Protein AF-T1BB56-F1 (afdb_monomer_lite)

Secondary structure (DSSP, 8-state):
-----SS-------TTSGGGG-TTS-PPPPPP-SSS---SEEEEEEETTEEEEEEE-BTTB------TTSSHHHHHHHHHIIIII----HHHH-TT--GGG-

pLDDT: mean 70.06, std 20.25, range [24.62, 93.06]

Organism: NCBI:txid410659

Foldseek 3Di:
DDDDDDDDDDDPDDLQVVCQPDPPDPRPQADQPDPDDADQKDWDDPAVVGHTGIFGADNRHGDDDDDPPPCPVVGVQQRPCCVPVVDPDPVSRCPPDDVVVD

Structure (mmCIF, N/CA/C/O backbone):
data_AF-T1BB56-F1
#
_entry.id   AF-T1BB56-F1
#
loop_
_atom_site.group_PDB
_atom_site.id
_atom_site.type_symbol
_atom_site.label_atom_id
_atom_site.label_alt_id
_atom_site.label_comp_id
_atom_site.label_asym_id
_atom_site.label_entity_id
_atom_site.label_seq_id
_atom_site.pdbx_PDB_ins_code
_atom_site.Cartn_x
_atom_site.Cartn_y
_atom_site.Cartn_z
_atom_site.occupancy
_atom_site.B_iso_or_equiv
_atom_site.auth_seq_id
_atom_site.auth_comp_id
_atom_site.auth_asym_id
_atom_site.auth_atom_id
_atom_site.pdbx_PDB_model_num
ATOM 1 N N . MET A 1 1 ? -16.026 -28.973 4.127 1.00 30.95 1 MET A N 1
ATOM 2 C CA . MET A 1 1 ? -15.669 -29.481 2.788 1.00 30.95 1 MET A CA 1
ATOM 3 C C . MET A 1 1 ? -14.279 -28.937 2.500 1.00 30.95 1 MET A C 1
ATOM 5 O O . MET A 1 1 ? -14.107 -27.729 2.543 1.00 30.95 1 MET A O 1
ATOM 9 N N . THR A 1 2 ? -13.296 -29.831 2.436 1.00 24.62 2 THR A N 1
ATOM 10 C CA . THR A 1 2 ? -11.852 -29.585 2.603 1.00 24.62 2 THR A CA 1
ATOM 11 C C . THR A 1 2 ? -11.201 -29.145 1.290 1.00 24.62 2 THR A C 1
ATOM 13 O O . THR A 1 2 ? -11.528 -29.711 0.249 1.00 24.62 2 THR A O 1
ATOM 16 N N . ALA A 1 3 ? -10.269 -28.191 1.332 1.00 26.62 3 ALA A N 1
ATOM 17 C CA . ALA A 1 3 ? -9.367 -27.890 0.221 1.00 26.62 3 ALA A CA 1
ATOM 18 C C . ALA A 1 3 ? -7.917 -27.931 0.728 1.00 26.62 3 ALA A C 1
ATOM 20 O O . ALA A 1 3 ? -7.576 -27.251 1.691 1.00 26.62 3 ALA A O 1
ATOM 21 N N . GLU A 1 4 ? -7.098 -28.767 0.091 1.00 26.20 4 GLU A N 1
ATOM 22 C CA . GLU A 1 4 ? -5.679 -28.981 0.383 1.00 26.20 4 GLU A CA 1
ATOM 23 C C . GLU A 1 4 ? -4.829 -28.187 -0.619 1.00 26.20 4 GLU A C 1
ATOM 25 O O . GLU A 1 4 ? -5.018 -28.321 -1.829 1.00 26.20 4 GLU A O 1
ATOM 30 N N . PHE A 1 5 ? -3.854 -27.417 -0.132 1.00 32.38 5 PHE A N 1
ATOM 31 C CA . PHE A 1 5 ? -2.710 -26.953 -0.920 1.00 32.38 5 PHE A CA 1
ATOM 32 C C . PHE A 1 5 ? -1.423 -27.264 -0.147 1.00 32.38 5 PHE A C 1
ATOM 34 O O . PHE A 1 5 ? -1.375 -27.164 1.076 1.00 32.38 5 PHE A O 1
ATOM 41 N N . GLY A 1 6 ? -0.410 -27.731 -0.880 1.00 36.38 6 GLY A N 1
ATOM 42 C CA . GLY A 1 6 ? 0.761 -28.440 -0.365 1.00 36.38 6 GLY A CA 1
ATOM 43 C C . GLY A 1 6 ? 1.534 -27.750 0.766 1.00 36.38 6 GLY A C 1
ATOM 44 O O . GLY A 1 6 ? 1.691 -26.535 0.786 1.00 36.38 6 GLY A O 1
ATOM 45 N N . LEU A 1 7 ? 2.092 -28.607 1.632 1.00 37.81 7 LEU A N 1
ATOM 46 C CA . LEU A 1 7 ? 2.799 -28.356 2.900 1.00 37.81 7 LEU A CA 1
ATOM 47 C C . LEU A 1 7 ? 1.912 -28.065 4.129 1.00 37.81 7 LEU A C 1
ATOM 49 O O . LEU A 1 7 ? 2.091 -27.074 4.823 1.00 37.81 7 LEU A O 1
ATOM 53 N N . GLY A 1 8 ? 1.041 -29.019 4.476 1.00 29.03 8 GLY A N 1
ATOM 54 C CA . GLY A 1 8 ? 0.990 -29.610 5.828 1.00 29.03 8 GLY A CA 1
ATOM 55 C C . GLY A 1 8 ? 0.791 -28.706 7.053 1.00 29.03 8 GLY A C 1
ATOM 56 O O . GLY A 1 8 ? 1.161 -29.118 8.152 1.00 29.03 8 GLY A O 1
ATOM 57 N N . ALA A 1 9 ? 0.220 -27.512 6.908 1.00 29.17 9 ALA A N 1
ATOM 58 C CA . ALA A 1 9 ? -0.172 -26.662 8.026 1.00 29.17 9 ALA A CA 1
ATOM 59 C C . ALA A 1 9 ? -1.694 -26.481 8.020 1.00 29.17 9 ALA A C 1
ATOM 61 O O . ALA A 1 9 ? -2.237 -25.728 7.216 1.00 29.17 9 ALA A O 1
ATOM 62 N N . THR A 1 10 ? -2.382 -27.173 8.931 1.00 29.47 10 THR A N 1
ATOM 63 C CA . THR A 1 10 ? -3.794 -26.916 9.229 1.00 29.47 10 THR A CA 1
ATOM 64 C C . THR A 1 10 ? -3.887 -25.578 9.949 1.00 29.47 10 THR A C 1
ATOM 66 O O . THR A 1 10 ? -3.630 -25.490 11.149 1.00 29.47 10 THR A O 1
ATOM 69 N N . LEU A 1 11 ? -4.217 -24.527 9.212 1.00 36.22 11 LEU A N 1
ATOM 70 C CA . LEU A 1 11 ? -4.626 -23.255 9.783 1.00 36.22 11 LEU A CA 1
ATOM 71 C C . LEU A 1 11 ? -6.159 -23.218 9.737 1.00 36.22 11 LEU A C 1
ATOM 73 O O . LEU A 1 11 ? -6.765 -23.425 8.689 1.00 36.22 11 LEU A O 1
ATOM 77 N N . ASP A 1 12 ? -6.777 -23.049 10.905 1.00 34.97 12 ASP A N 1
ATOM 78 C CA . ASP A 1 12 ? -8.215 -22.821 11.061 1.00 34.97 12 ASP A CA 1
ATOM 79 C C . ASP A 1 12 ? -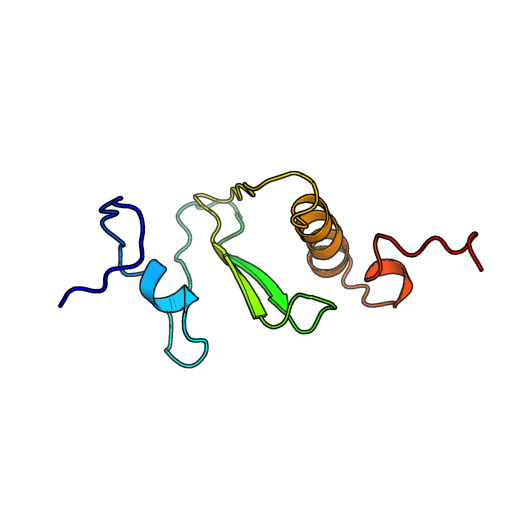8.532 -21.427 10.504 1.00 34.97 12 ASP A C 1
ATOM 81 O O . ASP A 1 12 ? -8.413 -20.417 11.200 1.00 34.97 12 ASP A O 1
ATOM 85 N N . LEU A 1 13 ? -8.802 -21.361 9.199 1.00 44.19 13 LEU A N 1
ATOM 86 C CA . LEU A 1 13 ? -9.046 -20.098 8.511 1.00 44.19 13 LEU A CA 1
ATOM 87 C C . LEU A 1 13 ? -10.462 -19.628 8.851 1.00 44.19 13 LEU A C 1
ATOM 89 O O . LEU A 1 13 ? -11.460 -20.196 8.399 1.00 44.19 13 LEU A O 1
ATOM 93 N N . GLY A 1 14 ? -10.553 -18.568 9.651 1.00 40.62 14 GLY A N 1
ATOM 94 C CA . GLY A 1 14 ? -11.805 -17.857 9.880 1.00 40.62 14 GLY A CA 1
ATOM 95 C C . GLY A 1 14 ? -12.373 -17.256 8.580 1.00 40.62 14 GLY A C 1
ATOM 96 O O . GLY A 1 14 ? -11.680 -17.156 7.566 1.00 40.62 14 GLY A O 1
ATOM 97 N N . PRO A 1 15 ? -13.630 -16.776 8.589 1.00 44.03 15 PRO A N 1
ATOM 98 C CA . PRO A 1 15 ? -14.347 -16.313 7.391 1.00 44.03 15 PRO A CA 1
ATOM 99 C C . PRO A 1 15 ? -13.682 -15.150 6.623 1.00 44.03 15 PRO A C 1
ATOM 101 O O . PRO A 1 15 ? -14.102 -14.844 5.511 1.00 44.03 15 PRO A O 1
ATOM 104 N N . ALA A 1 16 ? -12.646 -14.515 7.179 1.00 47.06 16 ALA A N 1
ATOM 105 C CA . ALA A 1 16 ? -11.878 -13.452 6.533 1.00 47.06 16 ALA A CA 1
ATOM 106 C C . ALA A 1 16 ? -10.913 -13.954 5.438 1.00 47.06 16 ALA A C 1
ATOM 108 O O . ALA A 1 16 ? -10.586 -13.192 4.530 1.00 47.06 16 ALA A O 1
ATOM 109 N N . GLU A 1 17 ? -10.480 -15.219 5.478 1.00 44.84 17 GLU A N 1
ATOM 110 C CA . GLU A 1 17 ? -9.502 -15.753 4.513 1.00 44.84 17 GLU A CA 1
ATOM 111 C C . GLU A 1 17 ? -10.130 -16.250 3.202 1.00 44.84 17 GLU A C 1
ATOM 113 O O . GLU A 1 17 ? -9.465 -16.286 2.170 1.00 44.84 17 GLU A O 1
ATOM 118 N N . VAL A 1 18 ? -11.437 -16.536 3.197 1.00 42.28 18 VAL A N 1
ATOM 119 C CA . VAL A 1 18 ? -12.181 -16.977 1.997 1.00 42.28 18 VAL A CA 1
ATOM 120 C C . VAL A 1 18 ? -12.232 -15.886 0.919 1.00 42.28 18 VAL A C 1
ATOM 122 O O . VAL A 1 18 ? -12.329 -16.168 -0.273 1.00 42.28 18 VAL A O 1
ATOM 125 N N . CYS A 1 19 ? -12.127 -14.625 1.320 1.00 44.34 19 CYS A N 1
ATOM 126 C CA . CYS A 1 19 ? -12.283 -13.489 0.427 1.00 44.34 19 CYS A CA 1
ATOM 127 C C . CYS A 1 19 ? -11.052 -13.124 -0.398 1.00 44.34 19 CYS A C 1
ATOM 129 O O . CYS A 1 19 ? -11.185 -12.447 -1.414 1.00 44.34 19 CYS A O 1
ATOM 131 N N . ALA A 1 20 ? -9.860 -13.531 0.043 1.00 46.88 20 ALA A N 1
ATOM 132 C CA . ALA A 1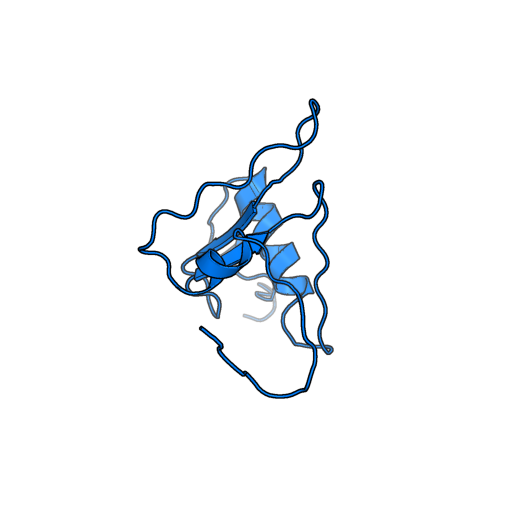 20 ? -8.605 -13.140 -0.596 1.00 46.88 20 ALA A CA 1
ATOM 133 C C . ALA A 1 20 ? -8.414 -13.782 -1.985 1.00 46.88 20 ALA A C 1
ATOM 135 O O . ALA A 1 20 ? -7.525 -13.381 -2.724 1.00 46.88 20 ALA A O 1
ATOM 136 N N . ALA A 1 21 ? -9.247 -14.766 -2.349 1.00 46.12 21 ALA A N 1
ATOM 137 C CA . ALA A 1 21 ? -9.105 -15.533 -3.583 1.00 46.12 21 ALA A CA 1
ATOM 138 C C . ALA A 1 21 ? -10.031 -15.095 -4.739 1.00 46.12 21 ALA A C 1
ATOM 140 O O . ALA A 1 21 ? -9.790 -15.528 -5.862 1.00 46.12 21 ALA A O 1
ATOM 141 N N . HIS A 1 22 ? -11.094 -14.305 -4.504 1.00 41.09 22 HIS A N 1
ATOM 142 C CA . HIS A 1 22 ? -12.092 -13.956 -5.537 1.00 41.09 22 HIS A CA 1
ATOM 143 C C . HIS A 1 22 ? -12.719 -12.553 -5.324 1.00 41.09 22 HIS A C 1
ATOM 145 O O . HIS A 1 22 ? -13.504 -12.377 -4.387 1.00 41.09 22 HIS A O 1
ATOM 151 N N . PRO A 1 23 ? -12.484 -11.565 -6.216 1.00 46.78 23 PRO A N 1
ATOM 152 C CA . PRO A 1 23 ? -12.949 -10.179 -6.041 1.00 46.78 23 PRO A CA 1
ATOM 153 C C . PRO A 1 23 ? -14.455 -9.945 -6.295 1.00 46.78 23 PRO A C 1
ATOM 155 O O . PRO A 1 23 ? -14.934 -8.824 -6.137 1.00 46.78 23 PRO A O 1
ATOM 158 N N . SER A 1 24 ? -15.231 -10.968 -6.678 1.00 53.25 24 SER A N 1
ATOM 159 C CA . SER A 1 24 ? -16.672 -10.838 -6.974 1.00 53.25 24 SER A CA 1
ATOM 160 C C . SER A 1 24 ? -17.611 -11.343 -5.873 1.00 53.25 24 SER A C 1
ATOM 162 O O . SER A 1 24 ? -18.814 -11.089 -5.932 1.00 53.25 24 SER A O 1
ATOM 164 N N . SER A 1 25 ? -17.100 -12.018 -4.843 1.00 46.56 25 SER A N 1
ATOM 165 C CA . SER A 1 25 ? -17.883 -12.348 -3.651 1.00 46.56 25 SER A CA 1
ATOM 166 C C . SER A 1 25 ? -17.771 -11.210 -2.648 1.00 46.56 25 SER A C 1
ATOM 168 O O . SER A 1 25 ? -16.663 -10.816 -2.297 1.00 46.56 25 SER A O 1
ATOM 170 N N . SER A 1 26 ? -18.916 -10.695 -2.194 1.00 54.12 26 SER A N 1
ATOM 171 C CA . SER A 1 26 ? -19.080 -9.663 -1.168 1.00 54.12 26 SER A CA 1
ATOM 172 C C . SER A 1 26 ? -18.388 -10.051 0.141 1.00 54.12 26 SER A C 1
ATOM 174 O O . SER A 1 26 ? -19.032 -10.466 1.108 1.00 54.12 26 SER A O 1
ATOM 176 N N . CYS A 1 27 ? -17.067 -9.944 0.171 1.00 53.47 27 CYS A N 1
ATOM 177 C CA . CYS A 1 27 ? -16.325 -10.089 1.392 1.00 53.47 27 CYS A CA 1
ATOM 178 C C . CYS A 1 27 ? -16.734 -8.952 2.308 1.00 53.47 27 CYS A C 1
ATOM 180 O O . CYS A 1 27 ? -16.565 -7.781 1.955 1.00 53.47 27 CYS A O 1
ATOM 182 N N . ALA A 1 28 ? -17.287 -9.292 3.467 1.00 66.75 28 ALA A N 1
ATOM 183 C CA . ALA A 1 28 ? -17.512 -8.304 4.500 1.00 66.75 28 ALA A CA 1
ATOM 184 C C . ALA A 1 28 ? -16.183 -7.581 4.752 1.00 66.75 28 ALA A C 1
ATOM 186 O O . ALA A 1 28 ? -15.157 -8.217 4.994 1.00 66.75 28 ALA A O 1
ATOM 187 N N . LEU A 1 29 ? -16.192 -6.251 4.631 1.00 69.12 29 LEU A N 1
ATOM 188 C CA . LEU A 1 29 ? -15.015 -5.456 4.955 1.00 69.12 29 LEU A CA 1
ATOM 189 C C . LEU A 1 29 ? -14.578 -5.800 6.387 1.00 69.12 29 LEU A C 1
ATOM 191 O O . LEU A 1 29 ? -15.448 -5.953 7.251 1.00 69.12 29 LEU A O 1
ATOM 195 N N . PRO A 1 30 ? -13.267 -5.923 6.658 1.00 78.25 30 PRO A N 1
ATOM 196 C CA . PRO A 1 30 ? -12.788 -6.172 8.010 1.00 78.25 30 PRO A CA 1
ATOM 197 C C . PRO A 1 30 ? -13.364 -5.124 8.967 1.00 78.25 30 PRO A C 1
ATOM 199 O O . PRO A 1 30 ? -13.377 -3.932 8.655 1.00 78.25 30 PRO A O 1
ATOM 202 N N . ALA A 1 31 ? -13.875 -5.575 10.112 1.00 83.69 31 ALA A N 1
ATOM 203 C CA . ALA A 1 31 ? -14.436 -4.689 11.121 1.00 83.69 31 ALA A CA 1
ATOM 204 C C . ALA A 1 31 ? -13.310 -4.033 11.942 1.00 83.69 31 ALA A C 1
ATOM 206 O O . ALA A 1 31 ? -12.324 -4.697 12.271 1.00 83.69 31 ALA A O 1
ATOM 207 N N . PRO A 1 32 ? -13.433 -2.745 12.304 1.00 87.44 32 PRO A N 1
ATOM 208 C CA . PRO A 1 32 ? -12.463 -2.090 13.169 1.00 87.44 32 PRO A CA 1
ATOM 209 C C . PRO A 1 32 ? -12.499 -2.680 14.582 1.00 87.44 32 PRO A C 1
ATOM 211 O O . PRO A 1 32 ? -13.559 -2.802 15.189 1.00 87.44 32 PRO A O 1
ATOM 214 N N . VAL A 1 33 ? -11.322 -2.994 15.128 1.00 88.12 33 VAL A N 1
ATOM 215 C CA . VAL A 1 33 ? -11.168 -3.605 16.467 1.00 88.12 33 VAL A CA 1
ATOM 216 C C . VAL A 1 33 ? -10.676 -2.622 17.539 1.00 88.12 33 VAL A C 1
ATOM 218 O O . VAL A 1 33 ? -10.466 -2.997 18.689 1.00 88.12 33 VAL A O 1
ATOM 221 N N . LYS A 1 34 ? -10.459 -1.353 17.175 1.00 89.06 34 LYS A N 1
ATOM 222 C CA . LYS A 1 34 ? -9.981 -0.273 18.057 1.00 89.06 34 LYS A CA 1
ATOM 223 C C . LYS A 1 34 ? -10.754 1.011 17.783 1.00 89.06 34 LYS A C 1
ATOM 225 O O . LYS A 1 34 ? -11.093 1.283 16.636 1.00 89.06 34 LYS A O 1
ATOM 230 N N . GLU A 1 35 ? -10.930 1.828 18.821 1.00 92.44 35 GLU A N 1
ATOM 231 C CA . GLU A 1 35 ? -11.542 3.162 18.709 1.00 92.44 35 GLU A CA 1
ATOM 232 C C . GLU A 1 35 ? -10.661 4.154 17.937 1.00 92.44 35 GLU A C 1
ATOM 234 O O . GLU A 1 35 ? -11.152 4.970 17.162 1.00 92.44 35 GLU A O 1
ATOM 239 N N . ARG A 1 36 ? -9.337 4.091 18.136 1.00 93.06 36 ARG A N 1
ATOM 240 C CA . ARG A 1 36 ? -8.390 4.911 17.369 1.00 93.06 36 ARG A CA 1
ATOM 241 C C . ARG A 1 36 ? -8.260 4.379 15.945 1.00 93.06 36 ARG A C 1
ATOM 243 O O . ARG A 1 36 ? -8.294 3.166 15.717 1.00 93.06 36 ARG A O 1
ATOM 250 N N . TRP A 1 37 ? -8.026 5.296 15.005 1.00 91.50 37 TRP A N 1
ATOM 251 C CA . TRP A 1 37 ? -7.783 4.945 13.609 1.00 91.50 37 TRP A CA 1
ATOM 252 C C . TRP A 1 37 ? -6.647 3.922 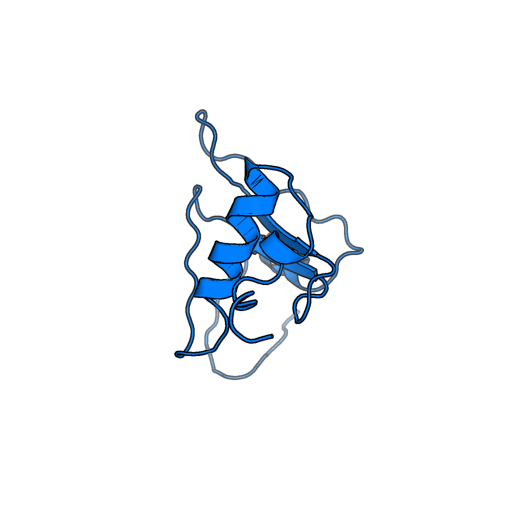13.485 1.00 91.50 37 TRP A C 1
ATOM 254 O O . TRP A 1 37 ? -5.586 4.068 14.096 1.00 91.50 37 TRP A O 1
ATOM 264 N N . HIS A 1 38 ? -6.894 2.881 12.695 1.00 91.69 38 HIS A N 1
ATOM 265 C CA . HIS A 1 38 ? -5.904 1.901 12.274 1.00 91.69 38 HIS A CA 1
ATOM 266 C C . HIS A 1 38 ? -6.302 1.351 10.900 1.00 91.69 38 HIS A C 1
ATOM 268 O O . HIS A 1 38 ? -7.498 1.215 10.626 1.00 91.69 38 HIS A O 1
ATOM 274 N N . PRO A 1 39 ? -5.332 1.031 10.030 1.00 88.56 39 PRO A N 1
ATOM 275 C CA . PRO A 1 39 ? -5.635 0.413 8.749 1.00 88.56 39 PRO A CA 1
ATOM 276 C C . PRO A 1 39 ? -6.231 -0.980 8.974 1.00 88.56 39 PRO A C 1
ATOM 278 O O . PRO A 1 39 ? -5.778 -1.724 9.844 1.00 88.56 39 PRO A O 1
ATOM 281 N N . LEU A 1 40 ? -7.250 -1.315 8.184 1.00 90.44 40 LEU A N 1
ATOM 282 C CA . LEU A 1 40 ? -7.909 -2.629 8.195 1.00 90.44 40 LEU A CA 1
ATOM 283 C C . LEU A 1 40 ? -7.501 -3.453 6.972 1.00 90.44 40 LEU A C 1
ATOM 285 O O . LEU A 1 40 ? -7.306 -4.663 7.050 1.00 90.44 40 LEU A O 1
ATOM 289 N N . ARG A 1 41 ? -7.329 -2.764 5.842 1.00 88.81 41 ARG A N 1
ATOM 290 C CA . ARG A 1 41 ? -6.840 -3.311 4.583 1.00 88.81 41 ARG A CA 1
ATOM 291 C C . ARG A 1 41 ? -6.090 -2.244 3.791 1.00 88.81 41 ARG A C 1
ATOM 293 O O . ARG A 1 41 ? -6.359 -1.055 3.956 1.00 88.81 41 ARG A O 1
ATOM 300 N N . GLY A 1 42 ? -5.203 -2.679 2.914 1.00 87.88 42 GLY A N 1
ATOM 301 C CA . GLY A 1 42 ? -4.518 -1.864 1.912 1.00 87.88 42 GLY A CA 1
ATOM 302 C C . GLY A 1 42 ? -4.214 -2.735 0.700 1.00 87.88 42 GLY A C 1
ATOM 303 O O . GLY A 1 42 ? -4.431 -3.941 0.756 1.00 87.88 42 GLY A O 1
ATOM 304 N N . GLY A 1 43 ? -3.740 -2.159 -0.396 1.00 87.31 43 GLY A N 1
ATOM 305 C CA . GLY A 1 43 ? -3.522 -2.946 -1.603 1.00 87.31 43 GLY A CA 1
ATOM 306 C C . GLY A 1 43 ? -2.864 -2.176 -2.730 1.00 87.31 43 GLY A C 1
ATOM 307 O O . GLY A 1 43 ? -2.644 -0.968 -2.621 1.00 87.31 43 GLY A O 1
ATOM 308 N N . LEU A 1 44 ? -2.544 -2.903 -3.794 1.00 85.19 44 LEU A N 1
ATOM 309 C CA . LEU A 1 44 ? -1.998 -2.390 -5.045 1.00 85.19 44 LEU A CA 1
ATOM 310 C C . LEU A 1 44 ? -2.894 -2.889 -6.177 1.00 85.19 44 LEU A C 1
ATOM 312 O O . LEU A 1 44 ? -3.108 -4.090 -6.294 1.00 85.19 44 LEU A O 1
ATOM 316 N N . LEU A 1 45 ? -3.403 -1.967 -6.990 1.00 86.06 45 LEU A N 1
ATOM 317 C CA . LEU A 1 45 ? -4.305 -2.271 -8.096 1.00 86.06 45 LEU A CA 1
ATOM 318 C C . LEU A 1 45 ? -3.745 -1.662 -9.377 1.00 86.06 45 LEU A C 1
ATOM 320 O O . LEU A 1 45 ? -3.420 -0.471 -9.391 1.00 86.06 45 LEU A O 1
ATOM 324 N N . ASN A 1 46 ? -3.687 -2.456 -10.444 1.00 84.88 46 ASN A N 1
ATOM 325 C CA . ASN A 1 46 ? -3.279 -2.021 -11.779 1.00 84.88 46 ASN A CA 1
ATOM 326 C C . ASN A 1 46 ? -1.900 -1.323 -11.801 1.00 84.88 46 ASN A C 1
ATOM 328 O O . ASN A 1 46 ? -1.716 -0.256 -12.394 1.00 84.88 46 ASN A O 1
ATOM 332 N N . LEU A 1 47 ? -0.922 -1.923 -11.119 1.00 80.12 47 LEU A N 1
ATOM 333 C CA . LEU A 1 47 ? 0.474 -1.487 -11.115 1.00 80.12 47 LEU A CA 1
ATOM 334 C C . LEU A 1 47 ? 1.361 -2.546 -11.769 1.00 80.12 47 LEU A C 1
ATOM 336 O O . LEU A 1 47 ? 1.041 -3.732 -11.810 1.00 80.12 47 LEU A O 1
ATOM 340 N N . TYR A 1 48 ? 2.520 -2.138 -12.285 1.00 77.94 48 TYR A N 1
ATOM 341 C CA . TYR A 1 48 ? 3.455 -3.081 -12.892 1.00 77.94 48 TYR A CA 1
ATOM 342 C C . TYR A 1 48 ? 3.838 -4.188 -11.889 1.00 77.94 48 TYR A C 1
ATOM 344 O O . TYR A 1 48 ? 4.419 -3.902 -10.841 1.00 77.94 48 TYR A O 1
ATOM 352 N N . ARG A 1 49 ? 3.529 -5.448 -12.244 1.00 79.38 49 ARG A N 1
ATOM 353 C CA . ARG A 1 49 ? 3.645 -6.682 -11.427 1.00 79.38 49 ARG A CA 1
ATOM 354 C C . ARG A 1 49 ? 2.613 -6.873 -10.307 1.00 79.38 49 ARG A C 1
ATOM 356 O O . ARG A 1 49 ? 2.724 -7.864 -9.594 1.00 79.38 49 ARG A O 1
ATOM 363 N N . TYR A 1 50 ? 1.634 -5.985 -10.173 1.00 83.56 50 TYR A N 1
ATOM 364 C CA . TYR A 1 50 ? 0.583 -6.058 -9.158 1.00 83.56 50 TYR A CA 1
ATOM 365 C C . TYR A 1 50 ? -0.771 -5.774 -9.811 1.00 83.56 50 TYR A C 1
ATOM 367 O O . TYR A 1 50 ? -1.111 -4.617 -10.063 1.00 83.56 50 TYR A O 1
ATOM 375 N N . ASP A 1 51 ? -1.513 -6.834 -10.127 1.00 84.25 51 ASP A N 1
ATOM 376 C CA . ASP A 1 51 ? -2.814 -6.709 -10.788 1.00 84.25 51 ASP A CA 1
ATOM 377 C C . ASP A 1 51 ? -3.890 -6.311 -9.772 1.00 84.25 51 ASP A C 1
ATOM 379 O O . ASP A 1 51 ? -4.387 -5.190 -9.821 1.00 84.25 51 ASP A O 1
ATOM 383 N N . ASP A 1 52 ? -4.141 -7.172 -8.782 1.00 86.25 52 ASP A N 1
ATOM 384 C CA . ASP A 1 52 ? -5.046 -6.935 -7.653 1.00 86.25 52 ASP A CA 1
ATOM 385 C C . ASP A 1 52 ? -4.470 -7.594 -6.392 1.00 86.25 52 ASP A C 1
ATOM 387 O O . ASP A 1 52 ? -4.723 -8.762 -6.099 1.00 86.25 52 ASP A O 1
ATOM 391 N N . GLU A 1 53 ? -3.625 -6.859 -5.670 1.00 86.81 53 GLU A N 1
ATOM 392 C CA . GLU A 1 53 ? -3.061 -7.322 -4.403 1.00 86.81 53 GLU A CA 1
ATOM 393 C C . GLU A 1 53 ? -3.764 -6.665 -3.223 1.00 86.81 53 GLU A C 1
ATOM 395 O O . GLU A 1 53 ? -3.785 -5.436 -3.102 1.00 86.81 53 GLU A O 1
ATOM 400 N N . VAL A 1 54 ? -4.248 -7.484 -2.289 1.00 86.56 54 VAL A N 1
ATOM 401 C CA . VAL A 1 54 ? -4.927 -7.030 -1.072 1.00 86.56 54 VAL A CA 1
ATOM 402 C C . VAL A 1 54 ? -4.193 -7.538 0.167 1.00 86.56 54 VAL A C 1
ATOM 404 O O . VAL A 1 54 ? -3.941 -8.727 0.335 1.00 86.56 54 VAL A O 1
ATOM 407 N N . PHE A 1 55 ? -3.894 -6.621 1.083 1.00 86.94 55 PHE A N 1
ATOM 408 C CA . PHE A 1 55 ? -3.247 -6.883 2.363 1.00 86.94 55 PHE A CA 1
ATOM 409 C C . PHE A 1 55 ? -4.222 -6.619 3.509 1.00 86.94 55 PHE A C 1
ATOM 411 O O . PHE A 1 55 ? -4.706 -5.496 3.669 1.00 86.94 55 PHE A O 1
ATOM 418 N N . ALA A 1 56 ? -4.472 -7.629 4.340 1.00 87.06 56 ALA A N 1
ATOM 419 C CA . ALA A 1 56 ? -5.182 -7.465 5.604 1.00 87.06 56 ALA A CA 1
ATOM 420 C C . ALA A 1 56 ? -4.212 -7.020 6.707 1.00 87.06 56 ALA A C 1
ATOM 422 O O . ALA A 1 56 ? -3.089 -7.520 6.809 1.00 87.06 56 ALA A O 1
ATOM 423 N N . PHE A 1 57 ? -4.645 -6.072 7.537 1.00 89.12 57 PHE A N 1
ATOM 424 C CA . PHE A 1 57 ? -3.853 -5.585 8.662 1.00 89.12 57 PHE A CA 1
ATOM 425 C C . PHE A 1 57 ? -4.331 -6.232 9.952 1.00 89.12 57 PHE A C 1
ATOM 427 O O . PHE A 1 57 ? -5.481 -6.075 10.357 1.00 89.12 57 PHE A O 1
ATOM 434 N N . GLU A 1 58 ? -3.410 -6.865 10.664 1.00 88.06 58 GLU A N 1
ATOM 435 C CA . GLU A 1 58 ? -3.696 -7.466 11.955 1.00 88.06 58 GLU A CA 1
ATOM 436 C C . GLU A 1 58 ? -3.557 -6.406 13.048 1.00 88.06 58 GLU A C 1
ATOM 438 O O . GLU A 1 58 ? -2.452 -5.967 13.393 1.00 88.06 58 GLU A O 1
ATOM 443 N N . HIS A 1 59 ? -4.693 -5.940 13.574 1.00 87.69 59 HIS A N 1
ATOM 444 C CA . HIS A 1 59 ? -4.753 -4.852 14.556 1.00 87.69 59 HIS A CA 1
ATOM 445 C C . HIS A 1 59 ? -4.012 -3.573 14.107 1.00 87.69 59 HIS A C 1
ATOM 447 O O . HIS A 1 59 ? -3.421 -2.865 14.937 1.00 87.69 59 HIS A O 1
ATOM 453 N N . GLY A 1 60 ? -4.024 -3.276 12.806 1.00 89.31 60 GLY A N 1
ATOM 454 C CA . GLY A 1 60 ? -3.311 -2.139 12.218 1.00 89.31 60 GLY A CA 1
ATOM 455 C C . GLY A 1 60 ? -1.850 -2.402 11.851 1.00 89.31 60 GLY A C 1
ATOM 456 O O . GLY A 1 60 ? -1.125 -1.451 11.572 1.00 89.31 60 GLY A O 1
ATOM 457 N N . ARG A 1 61 ? -1.389 -3.659 11.867 1.00 89.25 61 ARG A N 1
ATOM 458 C CA . ARG A 1 61 ? -0.011 -4.033 11.514 1.00 89.25 61 ARG A CA 1
ATOM 459 C C . ARG A 1 61 ? 0.011 -4.959 10.305 1.00 89.25 61 ARG A C 1
ATOM 461 O O . ARG A 1 61 ? -0.795 -5.876 10.212 1.00 89.25 61 ARG A O 1
ATOM 468 N N . LEU A 1 62 ? 0.984 -4.746 9.427 1.00 89.50 62 LEU A N 1
ATOM 469 C CA . LEU A 1 62 ? 1.244 -5.586 8.263 1.00 89.50 62 LEU A CA 1
ATOM 470 C C . LEU A 1 62 ? 2.640 -6.202 8.3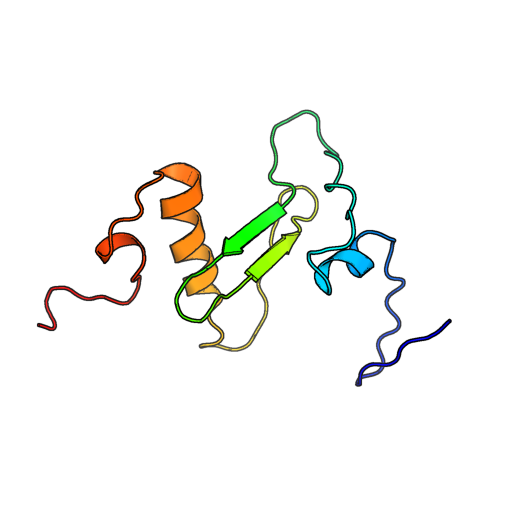86 1.00 89.50 62 LEU A C 1
ATOM 472 O O . LEU A 1 62 ? 3.611 -5.486 8.632 1.00 89.50 62 LEU A O 1
ATOM 476 N N . LEU A 1 63 ? 2.743 -7.519 8.199 1.00 90.06 63 LEU A N 1
ATOM 477 C CA . LEU A 1 63 ? 4.018 -8.232 8.133 1.00 90.06 63 LEU A CA 1
ATOM 478 C C . LEU A 1 63 ? 4.221 -8.795 6.727 1.00 90.06 63 LEU A C 1
ATOM 480 O O . LEU A 1 63 ? 3.541 -9.733 6.325 1.00 90.06 63 LEU A O 1
ATOM 484 N N . LEU A 1 64 ? 5.208 -8.267 6.006 1.00 87.56 64 LEU A N 1
ATOM 485 C CA . LEU A 1 64 ? 5.617 -8.797 4.707 1.00 87.56 64 LEU A CA 1
ATOM 486 C C . LEU A 1 64 ? 6.769 -9.790 4.903 1.00 87.56 64 LEU A C 1
ATOM 488 O O . LEU A 1 64 ? 7.853 -9.410 5.352 1.00 87.56 64 LEU A O 1
ATOM 492 N N . ARG A 1 65 ? 6.558 -11.064 4.559 1.00 89.44 65 ARG A N 1
ATOM 493 C CA . ARG A 1 65 ? 7.590 -12.115 4.605 1.00 89.44 65 ARG A CA 1
ATOM 494 C C . ARG A 1 65 ? 7.907 -12.642 3.209 1.00 89.44 65 ARG A C 1
ATOM 496 O O . ARG A 1 65 ? 7.077 -12.601 2.314 1.00 89.44 65 ARG A O 1
ATOM 503 N N . GLY A 1 66 ? 9.135 -13.119 3.033 1.00 88.00 66 GLY A N 1
ATOM 504 C CA . GLY A 1 66 ? 9.620 -13.682 1.774 1.00 88.00 66 GLY A CA 1
ATOM 505 C C . GLY A 1 66 ? 11.113 -13.444 1.585 1.00 88.00 66 GLY A C 1
ATOM 506 O O . GLY A 1 66 ? 11.725 -12.658 2.315 1.00 88.00 66 GLY A O 1
ATOM 507 N N . ASN A 1 67 ? 11.703 -14.103 0.595 1.00 91.31 67 ASN A N 1
ATOM 508 C CA . ASN A 1 67 ? 13.125 -14.000 0.270 1.00 91.31 67 ASN A CA 1
ATOM 509 C C . ASN A 1 67 ? 13.513 -12.589 -0.213 1.00 91.31 67 ASN A C 1
ATOM 511 O O . ASN A 1 67 ? 12.670 -11.741 -0.516 1.00 91.31 67 ASN A O 1
ATOM 515 N N . ASN A 1 68 ? 14.811 -12.298 -0.272 1.00 86.38 68 ASN A N 1
ATOM 516 C CA . ASN A 1 68 ? 15.285 -11.057 -0.887 1.00 86.38 68 ASN A CA 1
ATOM 517 C C . ASN A 1 68 ? 14.869 -11.008 -2.367 1.00 86.38 68 ASN A C 1
ATOM 519 O O . ASN A 1 68 ? 14.857 -12.032 -3.043 1.00 86.38 68 ASN A O 1
ATOM 523 N N . GLY A 1 69 ? 14.483 -9.825 -2.852 1.00 82.06 69 GLY A N 1
ATOM 524 C CA . GLY A 1 69 ? 14.024 -9.634 -4.234 1.00 82.06 69 GLY A CA 1
ATOM 525 C C 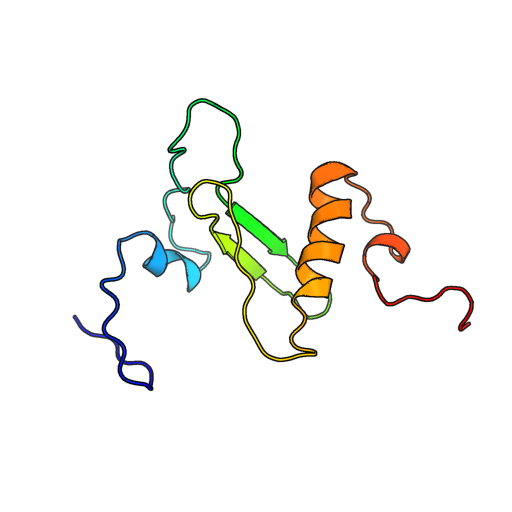. GLY A 1 69 ? 12.545 -9.949 -4.501 1.00 82.06 69 GLY A C 1
ATOM 526 O O . GLY A 1 69 ? 12.069 -9.659 -5.591 1.00 82.06 69 GLY A O 1
ATOM 527 N N . THR A 1 70 ? 11.775 -10.445 -3.525 1.00 82.00 70 THR A N 1
ATOM 528 C CA . THR A 1 70 ? 10.340 -10.767 -3.714 1.00 82.00 70 THR A CA 1
ATOM 529 C C . THR A 1 70 ? 9.401 -9.552 -3.657 1.00 82.00 70 THR A C 1
ATOM 531 O O . THR A 1 70 ? 8.202 -9.704 -3.469 1.00 82.00 70 THR A O 1
ATOM 534 N N . GLY A 1 71 ? 9.928 -8.327 -3.752 1.00 82.56 71 GLY A N 1
ATOM 535 C CA . GLY A 1 71 ? 9.105 -7.114 -3.833 1.00 82.56 71 GLY A CA 1
ATOM 536 C C . GLY A 1 71 ? 8.575 -6.549 -2.508 1.00 82.56 71 GLY A C 1
ATOM 537 O O . GLY A 1 71 ? 7.851 -5.563 -2.543 1.00 82.56 71 GLY A O 1
ATOM 538 N N . LYS A 1 72 ? 8.965 -7.075 -1.334 1.00 88.81 72 LYS A N 1
ATOM 539 C CA . LYS A 1 72 ? 8.514 -6.560 -0.015 1.00 88.81 72 LYS A CA 1
ATOM 540 C C . LYS A 1 72 ? 8.706 -5.044 0.152 1.00 88.81 72 LYS A C 1
ATOM 542 O O . LYS A 1 72 ? 7.780 -4.342 0.539 1.00 88.81 72 LYS A O 1
ATOM 547 N N . SER A 1 73 ? 9.899 -4.534 -0.165 1.00 86.69 73 SER A N 1
ATOM 548 C CA . SER A 1 73 ? 10.184 -3.094 -0.084 1.00 86.69 73 SER A CA 1
ATOM 549 C C . SER A 1 73 ? 9.444 -2.301 -1.160 1.00 86.69 73 SER A C 1
ATOM 551 O O . SER A 1 73 ? 9.048 -1.170 -0.906 1.00 86.69 73 SER A O 1
ATOM 553 N N . ARG A 1 74 ? 9.204 -2.904 -2.333 1.00 85.06 74 ARG A N 1
ATOM 554 C CA . ARG A 1 74 ? 8.454 -2.286 -3.434 1.00 85.06 74 ARG A CA 1
ATOM 555 C C . ARG A 1 74 ? 6.981 -2.099 -3.060 1.00 85.06 74 ARG A C 1
ATOM 557 O O . ARG A 1 74 ? 6.433 -1.038 -3.320 1.00 85.06 74 ARG A O 1
ATOM 564 N N . VAL A 1 75 ? 6.383 -3.056 -2.346 1.00 85.75 75 VAL A N 1
ATOM 565 C CA . VAL A 1 75 ? 5.020 -2.933 -1.799 1.00 85.75 75 VAL A CA 1
ATOM 566 C C . VAL A 1 75 ? 4.888 -1.734 -0.856 1.00 85.75 75 VAL A C 1
ATOM 568 O O . VAL A 1 75 ? 3.940 -0.961 -0.977 1.00 85.75 75 VAL A O 1
ATOM 571 N N . LEU A 1 76 ? 5.842 -1.549 0.062 1.00 82.50 76 LEU A N 1
ATOM 572 C CA . LEU A 1 76 ? 5.831 -0.403 0.980 1.00 82.50 76 LEU A CA 1
ATOM 573 C C . LEU A 1 76 ? 6.112 0.920 0.256 1.00 82.50 76 LEU A C 1
ATOM 575 O O . LEU A 1 76 ? 5.443 1.915 0.526 1.00 82.50 76 LEU A O 1
ATOM 579 N N . ALA A 1 77 ? 7.068 0.923 -0.676 1.00 81.94 77 ALA A N 1
ATOM 580 C CA . ALA A 1 77 ? 7.425 2.103 -1.460 1.00 81.94 77 ALA A CA 1
ATOM 581 C C . ALA A 1 77 ? 6.268 2.596 -2.340 1.00 81.94 77 ALA A C 1
ATOM 583 O O . ALA A 1 77 ? 6.143 3.797 -2.536 1.00 81.94 77 ALA A O 1
ATOM 584 N N . LEU A 1 78 ? 5.419 1.690 -2.836 1.00 80.44 78 LEU A N 1
ATOM 585 C CA . LEU A 1 78 ? 4.242 2.035 -3.633 1.00 80.44 78 LEU A CA 1
ATOM 586 C C . LEU A 1 78 ? 3.054 2.466 -2.764 1.00 80.44 78 LEU A C 1
ATOM 588 O O . LEU A 1 78 ? 2.339 3.384 -3.141 1.00 80.44 78 LEU A O 1
ATOM 592 N N . GLN A 1 79 ? 2.842 1.870 -1.586 1.00 78.00 79 GLN A N 1
ATOM 593 C CA . GLN A 1 79 ? 1.713 2.257 -0.727 1.00 78.00 79 GLN A CA 1
ATOM 594 C C . GLN A 1 79 ? 1.804 3.704 -0.215 1.00 78.00 79 GLN A C 1
ATOM 596 O O . GLN A 1 79 ? 0.780 4.374 -0.126 1.00 78.00 79 GLN A O 1
ATOM 601 N N . LEU A 1 80 ? 3.001 4.197 0.114 1.00 71.00 80 LEU A N 1
ATOM 602 C CA . LEU A 1 80 ? 3.194 5.530 0.704 1.00 71.00 80 LEU A CA 1
ATOM 603 C C . LEU A 1 80 ? 2.744 6.691 -0.218 1.00 71.00 80 LEU A C 1
ATOM 605 O O . LEU A 1 80 ? 1.912 7.483 0.228 1.00 71.00 80 LEU A O 1
ATOM 609 N N . PRO A 1 81 ? 3.205 6.791 -1.484 1.00 67.31 81 PRO A N 1
ATOM 610 C CA . PRO A 1 81 ? 2.772 7.838 -2.411 1.00 67.31 81 PRO A CA 1
ATOM 611 C C . PRO A 1 81 ? 1.260 7.845 -2.647 1.00 67.31 81 PRO A C 1
ATOM 613 O O . PRO A 1 81 ? 0.634 8.901 -2.589 1.00 67.31 81 PRO A O 1
ATOM 616 N N . PHE A 1 82 ? 0.653 6.675 -2.880 1.00 67.50 82 PHE A N 1
ATOM 617 C CA . PHE A 1 82 ? -0.774 6.600 -3.202 1.00 67.50 82 PHE A CA 1
ATOM 618 C C . PHE A 1 82 ? -1.668 6.872 -1.998 1.00 67.50 82 PHE A C 1
ATOM 620 O O . PHE A 1 82 ? -2.672 7.567 -2.131 1.00 67.50 82 PHE A O 1
ATOM 627 N N . LEU A 1 83 ? -1.331 6.310 -0.836 1.00 68.31 83 LEU A N 1
ATOM 628 C CA . LEU A 1 83 ? -2.211 6.360 0.327 1.00 68.31 83 LEU A CA 1
ATOM 629 C C . LEU A 1 83 ? -2.173 7.720 1.031 1.00 68.31 83 LEU A C 1
ATOM 631 O O . LEU A 1 83 ? -3.175 8.108 1.627 1.00 68.31 83 LEU A O 1
ATOM 635 N N . LEU A 1 84 ? -1.030 8.416 0.996 1.00 69.81 84 LEU A N 1
ATOM 636 C CA . LEU A 1 84 ? -0.834 9.657 1.752 1.00 69.81 84 LEU A CA 1
ATOM 637 C C . LEU A 1 84 ? -0.791 10.906 0.867 1.00 69.81 84 LEU A C 1
ATOM 639 O O . LEU A 1 84 ? -1.431 11.897 1.212 1.00 69.81 84 LEU A O 1
ATOM 643 N N . ASP A 1 85 ? -0.087 10.851 -0.267 1.00 73.88 85 ASP A N 1
ATOM 644 C CA . ASP A 1 85 ? 0.132 12.030 -1.119 1.00 73.88 85 ASP A CA 1
ATOM 645 C C . ASP A 1 85 ? -0.848 12.093 -2.308 1.00 73.88 85 ASP A C 1
ATOM 647 O O . ASP A 1 85 ? -1.056 13.160 -2.884 1.00 73.88 85 ASP A O 1
ATOM 651 N N . GLY A 1 86 ? -1.456 10.962 -2.696 1.00 74.38 86 GLY A N 1
ATOM 652 C CA . GLY A 1 86 ? -2.402 10.866 -3.819 1.00 74.38 86 GLY A CA 1
ATOM 653 C C . GLY A 1 86 ? -1.781 11.134 -5.197 1.00 74.38 86 GLY A C 1
ATOM 654 O O . GLY A 1 86 ? -2.498 11.306 -6.184 1.00 74.38 86 GLY A O 1
ATOM 655 N N . GLU A 1 87 ? -0.452 11.185 -5.286 1.00 77.12 87 GLU A N 1
ATOM 656 C CA . GLU A 1 87 ? 0.268 11.557 -6.499 1.00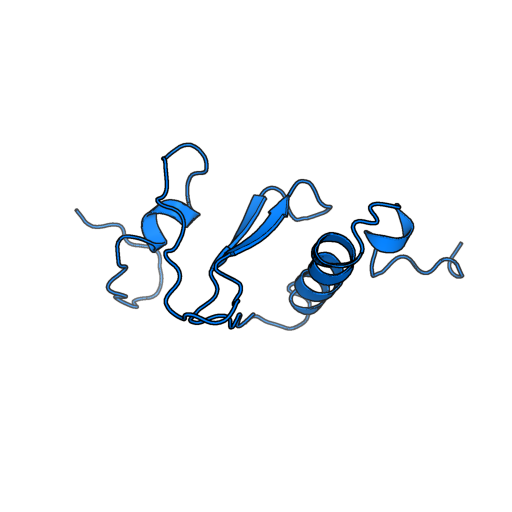 77.12 87 GLU A CA 1
ATOM 657 C C . GLU A 1 87 ? 0.573 10.328 -7.363 1.00 77.12 87 GLU A C 1
ATOM 659 O O . GLU A 1 87 ? 1.407 9.491 -7.021 1.00 77.12 87 GLU A O 1
ATOM 664 N N . ILE A 1 88 ? -0.077 10.245 -8.525 1.00 77.19 88 ILE A N 1
ATOM 665 C CA . ILE A 1 88 ? 0.024 9.097 -9.444 1.00 77.19 88 ILE A CA 1
ATOM 666 C C . ILE A 1 88 ? 0.985 9.335 -10.622 1.00 77.19 88 ILE A C 1
ATOM 668 O O . ILE A 1 88 ? 0.931 8.637 -11.634 1.00 77.19 88 ILE A O 1
ATOM 672 N N . GLY A 1 89 ? 1.849 10.351 -10.525 1.00 79.75 89 GLY A N 1
ATOM 673 C CA . GLY A 1 89 ? 2.814 10.681 -11.571 1.00 79.75 89 GLY A CA 1
ATOM 674 C C . GLY A 1 89 ? 3.773 9.510 -11.855 1.00 79.75 89 GLY A C 1
ATOM 675 O O . GLY A 1 89 ? 4.232 8.877 -10.905 1.00 79.75 89 GLY A O 1
ATOM 676 N N . PRO A 1 90 ? 4.161 9.243 -13.121 1.00 77.12 90 PRO A N 1
ATOM 677 C CA . PRO A 1 90 ? 5.006 8.096 -13.490 1.00 77.12 90 PRO A CA 1
ATOM 678 C C . PRO A 1 90 ? 6.299 7.946 -12.669 1.00 77.12 90 PRO A C 1
ATOM 680 O O . PRO A 1 90 ? 6.744 6.843 -12.385 1.00 77.12 90 PRO A O 1
ATOM 683 N N . HIS A 1 91 ? 6.884 9.067 -12.247 1.00 76.62 91 HIS A N 1
ATOM 684 C CA . HIS A 1 91 ? 8.107 9.113 -11.445 1.00 76.62 91 HIS A CA 1
ATOM 685 C C . HIS A 1 91 ? 7.913 8.691 -9.975 1.00 76.62 91 HIS A C 1
ATOM 687 O O . HIS A 1 91 ? 8.883 8.345 -9.311 1.00 76.62 91 HIS A O 1
ATOM 693 N N . ARG A 1 92 ? 6.680 8.722 -9.455 1.00 76.00 92 ARG A N 1
ATOM 694 C CA . ARG A 1 92 ? 6.338 8.298 -8.083 1.00 76.00 92 ARG A CA 1
ATOM 695 C C . ARG A 1 92 ? 5.965 6.824 -8.010 1.00 76.00 92 ARG A C 1
ATOM 697 O O . ARG A 1 92 ? 6.151 6.196 -6.974 1.00 76.00 92 ARG A O 1
ATOM 704 N N . VAL A 1 93 ? 5.442 6.286 -9.110 1.00 74.81 93 VAL A N 1
ATOM 705 C CA . VAL A 1 93 ? 4.962 4.899 -9.219 1.00 74.81 93 VAL A CA 1
ATOM 706 C C . VAL A 1 93 ? 6.044 3.938 -9.724 1.00 74.81 93 VAL A C 1
ATOM 708 O O . VAL A 1 93 ? 5.862 2.723 -9.675 1.00 74.81 93 VAL A O 1
ATOM 711 N N . GLU A 1 94 ? 7.191 4.471 -10.157 1.00 76.44 94 GLU A N 1
ATOM 712 C CA . GLU A 1 94 ? 8.397 3.711 -10.491 1.00 76.44 94 GLU A CA 1
ATOM 713 C C . GLU A 1 94 ? 9.484 3.899 -9.423 1.00 76.44 94 GLU A C 1
ATOM 715 O O . GLU A 1 94 ? 10.361 4.749 -9.573 1.00 76.44 94 GLU A O 1
ATOM 720 N N . PRO A 1 95 ? 9.478 3.095 -8.343 1.00 67.12 95 PRO A N 1
ATOM 721 C CA . PRO A 1 95 ? 10.436 3.244 -7.246 1.00 67.12 95 PRO A CA 1
ATOM 722 C C . PRO A 1 95 ? 11.889 2.956 -7.656 1.00 67.12 95 PRO A C 1
ATOM 724 O O . PRO A 1 95 ? 12.810 3.401 -6.981 1.00 67.12 95 PRO A O 1
ATOM 727 N N . ASP A 1 96 ? 12.093 2.234 -8.761 1.00 72.88 96 ASP A N 1
ATOM 728 C CA . ASP A 1 96 ? 13.417 1.913 -9.310 1.00 72.88 96 ASP A CA 1
ATOM 729 C C . ASP A 1 96 ? 13.809 2.829 -10.491 1.00 72.88 96 ASP A C 1
ATOM 731 O O . ASP A 1 96 ? 14.873 2.658 -11.095 1.00 72.88 96 ASP A O 1
ATOM 735 N N . GLY A 1 97 ? 12.948 3.785 -10.855 1.00 68.44 97 GLY A N 1
ATOM 736 C CA . GLY A 1 97 ? 13.159 4.704 -11.967 1.00 68.44 97 GLY A CA 1
ATOM 737 C C . GLY A 1 97 ? 14.171 5.787 -11.611 1.00 68.44 97 GLY A C 1
ATOM 738 O O . GLY A 1 97 ? 13.795 6.861 -11.158 1.00 68.44 97 GLY A O 1
ATOM 739 N N . ASP A 1 98 ? 15.457 5.521 -11.828 1.00 67.06 98 ASP A N 1
ATOM 740 C CA . ASP A 1 98 ? 16.505 6.533 -11.687 1.00 67.06 98 ASP A CA 1
ATOM 741 C C . ASP A 1 98 ? 16.485 7.491 -12.898 1.00 67.06 98 ASP A C 1
ATOM 743 O O . ASP A 1 98 ? 16.823 7.070 -14.012 1.00 67.06 98 ASP A O 1
ATOM 747 N N . PRO A 1 99 ? 16.114 8.776 -12.727 1.00 63.25 99 PRO A N 1
ATOM 748 C CA . PRO A 1 99 ? 16.096 9.733 -13.829 1.00 63.25 99 PRO A CA 1
ATOM 749 C C . PRO A 1 99 ? 17.500 10.038 -14.373 1.00 63.25 99 PRO A C 1
ATOM 751 O O . PRO A 1 99 ? 17.607 10.520 -15.499 1.00 63.25 99 PRO A O 1
ATOM 754 N N . ALA A 1 100 ? 18.565 9.746 -13.614 1.00 66.62 100 ALA A N 1
ATOM 755 C CA . ALA A 1 100 ? 19.953 9.942 -14.030 1.00 66.62 100 ALA A CA 1
ATOM 756 C C . ALA A 1 100 ? 20.502 8.791 -14.895 1.00 66.62 100 ALA A C 1
ATOM 758 O O . ALA A 1 100 ? 21.614 8.896 -15.409 1.00 66.62 100 ALA A O 1
ATOM 759 N N . LYS A 1 101 ? 19.744 7.699 -15.078 1.00 58.53 101 LYS A N 1
ATOM 760 C CA . LYS A 1 101 ? 20.116 6.560 -15.942 1.00 58.53 101 LYS A CA 1
ATOM 761 C C . LYS A 1 101 ? 19.537 6.645 -17.362 1.00 58.53 101 LYS A C 1
ATOM 763 O O . LYS A 1 101 ? 19.411 5.614 -18.023 1.00 58.53 101 LYS A O 1
ATOM 768 N N . ARG A 1 102 ? 19.162 7.841 -17.820 1.00 55.41 102 ARG A N 1
ATOM 769 C CA . ARG A 1 102 ? 18.658 8.092 -19.178 1.00 55.41 102 ARG A CA 1
ATOM 770 C C . ARG A 1 102 ? 19.717 8.682 -20.093 1.00 55.41 102 ARG A C 1
ATOM 772 O O . ARG A 1 102 ? 20.479 9.545 -19.614 1.00 55.41 102 ARG A O 1
#

Radius of gyration: 16.66 Å; chains: 1; bounding box: 39×42×38 Å

Sequence (102 aa):
MTAEFGLGATLDLGPAEVCAAHPSSSCALPAPVKERWHPLRGGLLNLYRYDDEVFAFEHGRLLLRGNNGTGKSRVLALQLPFLLDGEIGPHRVEPDGDPAKR